Protein AF-A0A2K6U7A2-F1 (afdb_monomer_lite)

Structure (mmCIF, N/CA/C/O backbone):
data_AF-A0A2K6U7A2-F1
#
_entry.id   AF-A0A2K6U7A2-F1
#
loop_
_atom_site.group_PDB
_atom_site.id
_atom_site.type_symbol
_atom_site.label_atom_id
_atom_site.label_alt_id
_atom_site.label_comp_id
_atom_site.label_asym_id
_atom_site.label_entity_id
_atom_site.label_seq_id
_atom_site.pdbx_PDB_ins_code
_atom_site.Cartn_x
_atom_site.Cartn_y
_atom_site.Cartn_z
_atom_site.occupancy
_atom_site.B_iso_or_equiv
_atom_site.auth_seq_id
_atom_site.auth_comp_id
_atom_site.auth_asym_id
_atom_site.auth_atom_id
_atom_site.pdbx_PDB_model_num
ATOM 1 N N . VAL A 1 1 ? -4.857 -9.963 16.431 1.00 63.69 1 VAL A N 1
ATOM 2 C CA . VAL A 1 1 ? -5.021 -10.660 15.135 1.00 63.69 1 VAL A CA 1
ATOM 3 C C . VAL A 1 1 ? -3.836 -10.303 1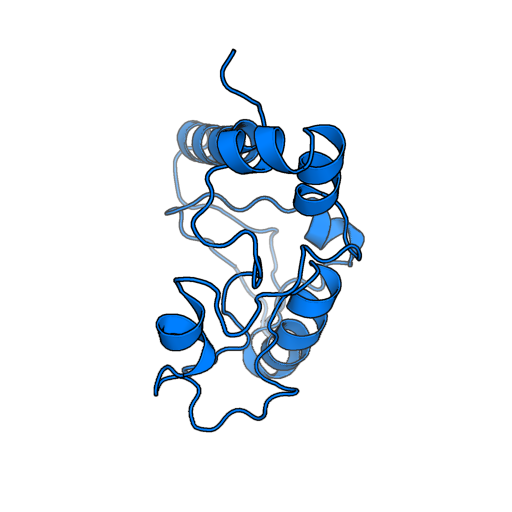4.245 1.00 63.69 1 VAL A C 1
ATOM 5 O O . VAL A 1 1 ? -3.490 -9.130 14.196 1.00 63.69 1 VAL A O 1
ATOM 8 N N . ARG A 1 2 ? -3.155 -11.277 13.629 1.00 74.44 2 ARG A N 1
ATOM 9 C CA . ARG A 1 2 ? -2.134 -11.018 12.594 1.00 74.44 2 ARG A CA 1
ATOM 10 C C . ARG A 1 2 ? -2.803 -11.225 11.240 1.00 74.44 2 ARG A C 1
ATOM 12 O O . ARG A 1 2 ? -3.417 -12.266 11.050 1.00 74.44 2 ARG A O 1
ATOM 19 N N . THR A 1 3 ? -2.719 -10.251 10.340 1.00 85.31 3 THR A N 1
ATOM 20 C CA . THR A 1 3 ? -3.348 -10.338 9.017 1.00 85.31 3 THR A CA 1
ATOM 21 C C . THR A 1 3 ? -2.488 -9.642 7.971 1.00 85.31 3 THR A C 1
ATOM 23 O O . THR A 1 3 ? -1.934 -8.578 8.235 1.00 85.31 3 THR A O 1
ATOM 26 N N . TRP A 1 4 ? -2.389 -10.237 6.784 1.00 90.94 4 TRP A N 1
ATOM 27 C CA . TRP A 1 4 ? -1.745 -9.623 5.620 1.00 90.94 4 TRP A CA 1
ATOM 28 C C . TRP A 1 4 ? -2.631 -8.541 4.987 1.00 90.94 4 TRP A C 1
ATOM 30 O O . TRP A 1 4 ? -2.134 -7.654 4.305 1.00 90.94 4 TRP A O 1
ATOM 40 N N . ARG A 1 5 ? -3.946 -8.569 5.259 1.00 90.19 5 ARG A N 1
ATOM 41 C CA . ARG A 1 5 ? -4.934 -7.633 4.698 1.00 90.19 5 ARG A CA 1
ATOM 42 C C . ARG A 1 5 ? -4.710 -6.184 5.128 1.00 90.19 5 ARG A C 1
ATOM 44 O O . ARG A 1 5 ? -5.266 -5.295 4.496 1.00 90.19 5 ARG A O 1
ATOM 51 N N . LEU A 1 6 ? -3.893 -5.953 6.159 1.00 89.75 6 LEU A N 1
ATOM 52 C CA . LEU A 1 6 ? -3.457 -4.630 6.620 1.00 89.75 6 LEU A CA 1
ATOM 53 C C . LEU A 1 6 ? -2.026 -4.270 6.189 1.00 89.75 6 LEU A C 1
ATOM 55 O O . LEU A 1 6 ? -1.491 -3.261 6.642 1.00 89.75 6 LEU A O 1
ATOM 59 N N . ASN A 1 7 ? -1.385 -5.076 5.340 1.00 93.12 7 ASN A N 1
ATOM 60 C CA . ASN A 1 7 ? -0.122 -4.684 4.728 1.00 93.12 7 ASN A CA 1
ATOM 61 C C . ASN A 1 7 ? -0.314 -3.419 3.888 1.00 93.12 7 ASN A C 1
ATOM 63 O O . ASN A 1 7 ? -1.382 -3.218 3.302 1.00 93.12 7 ASN A O 1
ATOM 67 N N . GLU A 1 8 ? 0.757 -2.636 3.768 1.00 91.38 8 GLU A N 1
ATOM 68 C CA . GLU A 1 8 ? 0.860 -1.551 2.791 1.00 91.38 8 GLU A CA 1
ATOM 69 C C . GLU A 1 8 ? 0.572 -2.059 1.367 1.00 91.38 8 GLU A C 1
ATOM 71 O O . GLU A 1 8 ? 0.700 -3.255 1.085 1.00 91.38 8 GLU A O 1
ATOM 76 N N . ARG A 1 9 ? 0.186 -1.149 0.472 1.00 92.69 9 ARG A N 1
ATOM 77 C CA . ARG A 1 9 ? -0.004 -1.414 -0.957 1.00 92.69 9 ARG A CA 1
ATOM 78 C C . ARG A 1 9 ? 1.214 -2.118 -1.565 1.00 92.69 9 ARG A C 1
ATOM 80 O O . ARG A 1 9 ? 2.348 -1.648 -1.428 1.00 92.69 9 ARG A O 1
ATOM 87 N N . HIS A 1 10 ? 0.993 -3.203 -2.308 1.00 94.75 10 HIS A N 1
ATOM 88 C CA . HIS A 1 10 ? 2.075 -3.869 -3.031 1.00 94.75 10 HIS A CA 1
ATOM 89 C C . HIS A 1 10 ? 2.507 -3.055 -4.264 1.00 94.75 10 HIS A C 1
ATOM 91 O O . HIS A 1 10 ? 1.838 -3.048 -5.298 1.00 94.75 10 HIS A O 1
ATOM 97 N N . TYR A 1 11 ? 3.663 -2.390 -4.184 1.00 94.31 11 TYR A N 1
ATOM 98 C CA . TYR A 1 11 ? 4.188 -1.545 -5.270 1.00 94.31 11 TYR A CA 1
ATOM 99 C C . TYR A 1 11 ? 4.756 -2.314 -6.477 1.00 94.31 11 TYR A C 1
ATOM 101 O O . TYR A 1 11 ? 5.221 -1.701 -7.437 1.00 94.31 11 TYR A O 1
ATOM 109 N N . GLY A 1 12 ? 4.706 -3.645 -6.440 1.00 94.88 12 GLY A N 1
ATOM 110 C CA . GLY A 1 12 ? 5.095 -4.512 -7.548 1.00 94.88 12 GLY A CA 1
ATOM 111 C C . GLY A 1 12 ? 6.531 -4.293 -8.003 1.00 94.88 12 GLY A C 1
ATOM 112 O O . GLY A 1 12 ? 7.435 -4.210 -7.171 1.00 94.88 12 GLY A O 1
ATOM 113 N N . GLY A 1 13 ? 6.743 -4.177 -9.312 1.00 95.06 13 GLY A N 1
ATOM 114 C CA . GLY A 1 13 ? 8.065 -3.971 -9.908 1.00 95.06 13 GLY A CA 1
ATOM 115 C C . GLY A 1 13 ? 8.745 -2.650 -9.524 1.00 95.06 13 GLY A C 1
ATOM 116 O O . GLY A 1 13 ? 9.902 -2.443 -9.866 1.00 95.06 13 GLY A O 1
ATOM 117 N N . LEU A 1 14 ? 8.058 -1.751 -8.808 1.00 94.00 14 LEU A N 1
ATOM 118 C CA . LEU A 1 14 ? 8.659 -0.513 -8.298 1.00 94.00 14 LEU A CA 1
ATOM 119 C C . LEU A 1 14 ? 9.366 -0.708 -6.948 1.00 94.00 14 LEU A C 1
ATOM 121 O O . LEU A 1 14 ? 10.034 0.208 -6.465 1.00 94.00 14 LEU A O 1
ATOM 125 N N . ILE A 1 15 ? 9.199 -1.866 -6.301 1.00 94.25 15 ILE A N 1
ATOM 126 C CA . ILE A 1 15 ? 9.795 -2.139 -4.991 1.00 94.25 15 ILE A CA 1
ATOM 127 C C . ILE A 1 15 ? 11.323 -2.083 -5.085 1.00 94.25 15 ILE A C 1
ATOM 129 O O . ILE A 1 15 ? 11.947 -2.796 -5.860 1.00 94.25 15 ILE A O 1
ATOM 133 N N . GLY A 1 16 ? 11.934 -1.259 -4.234 1.00 92.56 16 GLY A N 1
ATOM 134 C CA . GLY A 1 16 ? 13.383 -1.053 -4.203 1.00 92.56 16 GLY A CA 1
ATOM 135 C C . GLY A 1 16 ? 13.858 0.164 -4.997 1.00 92.56 16 GLY A C 1
ATOM 136 O O . GLY A 1 16 ? 15.003 0.566 -4.816 1.00 92.56 16 GLY A O 1
ATOM 137 N N . LEU A 1 17 ? 12.988 0.791 -5.795 1.00 91.62 17 LEU A N 1
ATOM 138 C CA . LEU A 1 17 ? 13.276 2.065 -6.448 1.00 91.62 17 LEU A CA 1
ATOM 139 C C . LEU A 1 17 ? 12.861 3.236 -5.556 1.00 91.62 17 LEU A C 1
ATOM 141 O O . LEU A 1 17 ? 11.790 3.241 -4.945 1.00 91.62 17 LEU A O 1
ATOM 145 N N . ASN A 1 18 ? 13.691 4.273 -5.517 1.00 89.56 18 ASN A N 1
ATOM 146 C CA . ASN A 1 18 ? 13.276 5.565 -4.990 1.00 89.56 18 ASN A CA 1
ATOM 147 C C . ASN A 1 18 ? 12.494 6.358 -6.054 1.00 89.56 18 ASN A C 1
ATOM 149 O O . ASN A 1 18 ? 12.581 6.092 -7.249 1.00 89.56 18 ASN A O 1
ATOM 153 N N . LYS A 1 19 ? 11.756 7.393 -5.637 1.00 83.94 19 LYS A N 1
ATOM 154 C CA . LYS A 1 19 ? 10.894 8.169 -6.549 1.00 83.94 19 LYS A CA 1
ATOM 155 C C . LYS A 1 19 ? 11.640 8.818 -7.718 1.00 83.94 19 LYS A C 1
ATOM 157 O O . LYS A 1 19 ? 11.056 8.939 -8.791 1.00 83.94 19 LYS A O 1
ATOM 162 N N . ALA A 1 20 ? 12.889 9.244 -7.524 1.00 87.56 20 ALA A N 1
ATOM 163 C CA . ALA A 1 20 ? 13.685 9.843 -8.593 1.00 87.56 20 ALA A CA 1
ATOM 164 C C . ALA A 1 20 ? 14.109 8.784 -9.622 1.00 87.56 20 ALA A C 1
ATOM 166 O O . ALA A 1 20 ? 14.006 9.028 -10.819 1.00 87.56 20 ALA A O 1
ATOM 167 N N . GLU A 1 21 ? 14.500 7.591 -9.168 1.00 91.81 21 GLU A N 1
ATOM 168 C CA . GLU A 1 21 ? 14.790 6.444 -10.037 1.00 91.81 21 GLU A CA 1
ATOM 169 C C . GLU A 1 21 ? 13.540 6.002 -10.797 1.00 91.81 21 GLU A C 1
ATOM 171 O O . GLU A 1 21 ? 13.588 5.833 -12.013 1.00 91.81 21 GLU A O 1
ATOM 176 N N . THR A 1 22 ? 12.396 5.894 -10.114 1.00 91.88 22 THR A N 1
ATOM 177 C CA . THR A 1 22 ? 11.121 5.551 -10.754 1.00 91.88 22 THR A CA 1
ATOM 178 C C . THR A 1 22 ? 10.728 6.589 -11.804 1.00 91.88 22 THR A C 1
ATOM 180 O O . THR A 1 22 ? 10.297 6.226 -12.896 1.00 91.88 22 THR A O 1
ATOM 183 N N . ALA A 1 23 ? 10.898 7.882 -11.511 1.00 91.06 23 ALA A N 1
ATOM 184 C CA . ALA A 1 23 ? 10.605 8.954 -12.458 1.00 91.06 23 ALA A CA 1
ATOM 185 C C . ALA A 1 23 ? 11.570 8.953 -13.651 1.00 91.06 23 ALA A C 1
ATOM 187 O O . ALA A 1 23 ? 11.137 9.201 -14.772 1.00 91.06 23 ALA A O 1
ATOM 188 N N . ALA A 1 24 ? 12.848 8.631 -13.436 1.00 91.19 24 ALA A N 1
ATOM 189 C CA . ALA A 1 24 ? 13.822 8.489 -14.513 1.00 91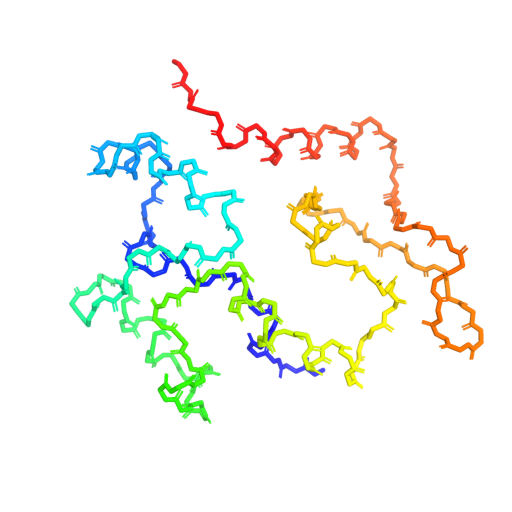.19 24 ALA A CA 1
ATOM 190 C C . ALA A 1 24 ? 13.503 7.298 -15.435 1.00 91.19 24 ALA A C 1
ATOM 192 O O . ALA A 1 24 ? 13.699 7.398 -16.643 1.00 91.19 24 ALA A O 1
ATOM 193 N N . GLN A 1 25 ? 12.992 6.193 -14.882 1.00 91.88 25 GLN A N 1
ATOM 194 C CA . GLN A 1 25 ? 12.672 4.979 -15.642 1.00 91.88 25 GLN A CA 1
ATOM 195 C C . GLN A 1 25 ? 11.310 5.039 -16.346 1.00 91.88 25 GLN A C 1
ATOM 197 O O . GLN A 1 25 ? 11.176 4.555 -17.467 1.00 91.88 25 GLN A O 1
ATOM 202 N N . HIS A 1 26 ? 10.298 5.627 -15.705 1.00 91.19 26 HIS A N 1
ATOM 203 C CA . HIS A 1 26 ? 8.904 5.558 -16.165 1.00 91.19 26 HIS A CA 1
ATOM 204 C C . HIS A 1 26 ? 8.273 6.924 -16.474 1.00 91.19 26 HIS A C 1
ATOM 206 O O . HIS A 1 26 ? 7.162 6.986 -16.995 1.00 91.19 26 HIS A O 1
ATOM 212 N N . GLY A 1 27 ? 8.970 8.021 -16.178 1.00 91.38 27 GLY A N 1
ATOM 213 C CA . GLY A 1 27 ? 8.488 9.388 -16.362 1.00 91.38 27 GLY A CA 1
ATOM 214 C C . GLY A 1 27 ? 7.692 9.924 -15.167 1.00 91.38 27 GLY A C 1
ATOM 215 O O . GLY A 1 27 ? 6.889 9.228 -14.543 1.00 91.38 27 GLY A O 1
ATOM 216 N N . GLU A 1 28 ? 7.867 11.214 -14.865 1.00 89.06 28 GLU A N 1
ATOM 217 C CA . GLU A 1 28 ? 7.207 11.883 -13.730 1.00 89.06 28 GLU A CA 1
ATOM 218 C C . GLU A 1 28 ? 5.675 11.836 -13.800 1.00 89.06 28 GLU A C 1
ATOM 220 O O . GLU A 1 28 ? 5.007 11.664 -12.779 1.00 89.06 28 GLU A O 1
ATOM 225 N N . ALA A 1 29 ? 5.107 11.973 -15.003 1.00 89.19 29 ALA A N 1
ATOM 226 C CA . ALA A 1 29 ? 3.662 11.913 -15.203 1.00 89.19 29 ALA A CA 1
ATOM 227 C C . ALA A 1 29 ? 3.096 10.551 -14.774 1.00 89.19 29 ALA A C 1
ATOM 229 O O . ALA A 1 29 ? 2.077 10.502 -14.086 1.00 89.19 29 ALA A O 1
ATOM 230 N N . GLN A 1 30 ? 3.798 9.462 -15.102 1.00 89.31 30 GLN A N 1
ATOM 231 C CA . GLN A 1 30 ? 3.391 8.109 -14.740 1.00 89.31 30 GLN A CA 1
ATOM 232 C C . GLN A 1 30 ? 3.537 7.855 -13.237 1.00 89.31 30 GLN A C 1
ATOM 234 O O . GLN A 1 30 ? 2.621 7.329 -12.609 1.00 89.31 30 GLN A O 1
ATOM 239 N N . VAL A 1 31 ? 4.639 8.304 -12.627 1.00 86.56 31 VAL A N 1
ATOM 240 C CA . VAL A 1 31 ? 4.836 8.214 -11.168 1.00 86.56 31 VAL A CA 1
ATOM 241 C C . VAL A 1 31 ? 3.738 8.958 -10.414 1.00 86.56 31 VAL A C 1
ATOM 243 O O . VAL A 1 31 ? 3.233 8.475 -9.400 1.00 86.56 31 VAL A O 1
ATOM 246 N N . LYS A 1 32 ? 3.319 10.118 -10.927 1.00 83.50 32 LYS A N 1
ATOM 247 C CA . LYS A 1 32 ? 2.211 10.883 -10.356 1.00 83.50 32 LYS A CA 1
ATOM 248 C C . LYS A 1 32 ? 0.877 10.150 -10.483 1.00 83.50 32 LYS A C 1
ATOM 250 O O . LYS A 1 32 ? 0.083 10.235 -9.551 1.00 83.50 32 LYS A O 1
ATOM 255 N N . ILE A 1 33 ? 0.637 9.439 -11.589 1.00 87.94 33 ILE A N 1
ATOM 256 C CA . ILE A 1 33 ? -0.541 8.575 -11.744 1.00 87.94 33 ILE A CA 1
ATOM 257 C C . ILE A 1 33 ? -0.489 7.457 -10.706 1.00 87.94 33 ILE A C 1
ATOM 259 O O . ILE A 1 33 ? -1.411 7.356 -9.911 1.00 87.94 33 ILE A O 1
ATOM 263 N N . TRP A 1 34 ? 0.592 6.681 -10.612 1.00 86.44 34 TRP A N 1
ATOM 264 C CA . TRP A 1 34 ? 0.670 5.594 -9.627 1.00 86.44 34 TRP A CA 1
ATOM 265 C C . TRP A 1 34 ? 0.551 6.071 -8.178 1.00 86.44 34 TRP A C 1
ATOM 267 O O . TRP A 1 34 ? -0.026 5.369 -7.352 1.00 86.44 34 TRP A O 1
ATOM 277 N N . GLY A 1 35 ? 1.049 7.270 -7.866 1.00 80.06 35 GLY A N 1
ATOM 278 C CA . GLY A 1 35 ? 0.951 7.856 -6.530 1.00 80.06 35 GLY A CA 1
ATOM 279 C C . GLY A 1 35 ? -0.394 8.505 -6.189 1.00 80.06 35 GLY A C 1
ATOM 280 O O . GLY A 1 35 ? -0.556 8.925 -5.048 1.00 80.06 35 GLY A O 1
ATOM 281 N N . ARG A 1 36 ? -1.324 8.656 -7.144 1.00 78.31 36 ARG A N 1
ATOM 282 C CA . ARG A 1 36 ? -2.599 9.379 -6.931 1.00 78.31 36 ARG A CA 1
ATOM 283 C C . ARG A 1 36 ? -3.837 8.699 -7.498 1.00 78.31 36 ARG A C 1
ATOM 285 O O . ARG A 1 36 ? -4.942 9.047 -7.108 1.00 78.31 36 ARG A O 1
ATOM 292 N N . SER A 1 37 ? -3.674 7.805 -8.461 1.00 85.38 37 SER A N 1
ATOM 293 C CA . SER A 1 37 ? -4.783 7.091 -9.076 1.00 85.38 37 SER A CA 1
ATOM 294 C C . SER A 1 37 ? -5.306 6.024 -8.126 1.00 85.38 37 SER A C 1
ATOM 296 O O . SER A 1 37 ? -4.543 5.296 -7.486 1.00 85.38 37 SER A O 1
ATOM 298 N N . TYR A 1 38 ? -6.631 5.937 -8.088 1.00 84.44 38 TYR A N 1
ATOM 299 C CA . TYR A 1 38 ? -7.367 4.918 -7.366 1.00 84.44 38 TYR A CA 1
ATOM 300 C C . TYR A 1 38 ? -7.132 3.517 -7.933 1.00 84.44 38 TYR A C 1
ATOM 302 O O . TYR A 1 38 ? -6.887 2.565 -7.199 1.00 84.44 38 TYR A O 1
ATOM 310 N N . ASP A 1 39 ? -7.210 3.397 -9.253 1.00 90.94 39 ASP A N 1
ATOM 311 C CA . ASP A 1 39 ? -7.472 2.156 -9.976 1.00 90.94 39 ASP A CA 1
ATOM 312 C C . ASP A 1 39 ? -6.335 1.741 -10.912 1.00 90.94 39 ASP A C 1
ATOM 314 O O . ASP A 1 39 ? -6.380 0.648 -11.468 1.00 90.94 39 ASP A O 1
ATOM 318 N N . VAL A 1 40 ? -5.298 2.568 -11.067 1.00 91.44 40 VAL A N 1
ATOM 319 C CA . VAL A 1 40 ? -4.130 2.234 -11.886 1.00 91.44 40 VAL A CA 1
ATOM 320 C C . VAL A 1 40 ? -3.070 1.540 -11.021 1.00 91.44 40 VAL A C 1
ATOM 322 O O . VAL A 1 40 ? -2.421 2.195 -10.187 1.00 91.44 40 VAL A O 1
ATOM 325 N N . PRO A 1 41 ? -2.847 0.222 -11.200 1.00 93.25 41 PRO A N 1
ATOM 326 C CA . PRO A 1 41 ? -1.783 -0.484 -10.505 1.00 93.25 41 PRO A CA 1
ATOM 327 C C . PRO A 1 41 ? -0.399 -0.102 -11.069 1.00 93.25 41 PRO A C 1
ATOM 329 O O . PRO A 1 41 ? -0.281 0.334 -12.222 1.00 93.25 41 PRO A O 1
ATOM 332 N N . PRO A 1 42 ? 0.669 -0.246 -10.265 1.00 94.00 42 PRO A N 1
ATOM 333 C CA . PRO A 1 42 ? 2.038 -0.200 -10.759 1.00 94.00 42 PRO A CA 1
ATOM 334 C C . PRO A 1 42 ? 2.351 -1.456 -11.597 1.00 94.00 42 PRO A C 1
ATOM 336 O O . PRO A 1 42 ? 1.533 -2.375 -11.653 1.00 94.00 42 PRO A O 1
ATOM 339 N N . PRO A 1 43 ? 3.526 -1.527 -12.248 1.00 94.88 43 PRO A N 1
ATOM 340 C CA . PRO A 1 43 ? 3.953 -2.730 -12.953 1.00 94.88 43 PRO A CA 1
ATOM 341 C C . PRO A 1 43 ? 3.988 -3.955 -12.029 1.00 94.88 43 PRO A C 1
ATOM 343 O O . PRO A 1 43 ? 4.319 -3.841 -10.844 1.00 94.88 43 PRO A O 1
ATOM 346 N N . LEU A 1 44 ? 3.681 -5.128 -12.585 1.00 94.62 44 LEU A N 1
ATOM 347 C CA . LEU A 1 44 ? 3.770 -6.409 -11.884 1.00 94.62 44 LEU A CA 1
ATOM 348 C C . LEU A 1 44 ? 5.203 -6.669 -11.399 1.00 94.62 44 LEU A C 1
ATOM 350 O O . LEU A 1 44 ? 6.174 -6.265 -12.040 1.00 94.62 44 LEU A O 1
ATOM 354 N N . MET A 1 45 ? 5.337 -7.328 -10.246 1.00 95.25 45 MET A N 1
ATOM 355 C CA . MET A 1 45 ? 6.626 -7.869 -9.823 1.00 95.25 45 MET A CA 1
ATOM 356 C C . MET A 1 45 ? 6.868 -9.215 -10.504 1.00 95.25 45 MET A C 1
ATOM 358 O O . MET A 1 45 ? 6.213 -10.200 -10.174 1.00 95.25 45 MET A O 1
ATOM 362 N N . GLU A 1 46 ? 7.838 -9.258 -11.410 1.00 94.12 46 GLU A N 1
ATOM 363 C CA . GLU A 1 46 ? 8.234 -10.487 -12.097 1.00 94.12 46 GLU A CA 1
ATOM 364 C C . GLU A 1 46 ? 9.060 -11.428 -11.189 1.00 94.12 46 GLU A C 1
ATOM 366 O O . GLU A 1 46 ? 9.724 -10.961 -10.254 1.00 94.12 46 GLU A O 1
ATOM 371 N N . PRO A 1 47 ? 9.074 -12.754 -11.446 1.00 94.12 47 PRO A N 1
ATOM 372 C CA . PRO A 1 47 ? 9.814 -13.729 -10.635 1.00 94.12 47 PRO A CA 1
ATOM 373 C C . PRO A 1 47 ? 11.335 -13.526 -10.556 1.00 94.12 47 PRO A C 1
ATOM 375 O O . PRO A 1 47 ? 11.977 -14.049 -9.641 1.00 94.12 47 PRO A O 1
ATOM 378 N N . ASP A 1 48 ? 11.918 -12.805 -11.513 1.00 95.19 48 ASP A N 1
ATOM 379 C CA . ASP A 1 48 ? 13.341 -12.457 -11.567 1.00 95.19 48 ASP A CA 1
ATOM 380 C C . ASP A 1 48 ? 13.678 -11.162 -10.806 1.00 95.19 48 ASP A C 1
ATOM 382 O O . ASP A 1 48 ? 14.855 -10.824 -10.646 1.00 95.19 48 ASP A O 1
ATOM 386 N N . HIS A 1 49 ? 12.669 -10.456 -10.284 1.00 95.81 49 HIS A N 1
ATOM 387 C CA . HIS A 1 49 ? 12.863 -9.225 -9.535 1.00 95.81 49 HIS A CA 1
ATOM 388 C C . HIS A 1 49 ? 13.722 -9.471 -8.275 1.00 95.81 49 HIS A C 1
ATOM 390 O O . HIS A 1 49 ? 13.467 -10.434 -7.539 1.00 95.81 49 HIS A O 1
ATOM 396 N N . PRO A 1 50 ? 14.687 -8.586 -7.934 1.00 95.50 50 PRO A N 1
ATOM 397 C CA . PRO A 1 50 ? 15.642 -8.816 -6.839 1.00 95.50 50 PRO A CA 1
ATOM 398 C C . PRO A 1 50 ? 15.005 -9.120 -5.476 1.00 95.50 50 PRO A C 1
ATOM 400 O O . PRO A 1 50 ? 15.599 -9.800 -4.641 1.00 95.50 50 PRO A O 1
ATOM 403 N N . PHE A 1 51 ? 13.787 -8.622 -5.250 1.00 94.81 51 PHE A N 1
ATOM 404 C CA . PHE A 1 51 ? 13.043 -8.805 -4.004 1.00 94.81 51 PHE A CA 1
ATOM 405 C C . PHE A 1 51 ? 11.948 -9.882 -4.071 1.00 94.81 51 PHE A C 1
ATOM 407 O O . PHE A 1 51 ? 11.356 -10.172 -3.033 1.00 94.81 51 PHE A O 1
ATOM 414 N N . TYR A 1 52 ? 11.697 -10.509 -5.230 1.00 93.62 52 TYR A N 1
ATOM 415 C CA . TYR A 1 52 ? 10.585 -11.455 -5.415 1.00 93.62 52 TYR A CA 1
ATOM 416 C C . TYR A 1 52 ? 10.622 -12.594 -4.395 1.00 93.62 52 TYR A C 1
ATOM 418 O O . TYR A 1 52 ? 9.668 -12.822 -3.657 1.00 93.62 52 TYR A O 1
ATOM 426 N N . SER A 1 53 ? 11.764 -13.276 -4.277 1.00 92.56 53 SER A N 1
ATOM 427 C CA . SER A 1 53 ? 11.896 -14.408 -3.349 1.00 92.56 53 SER A CA 1
ATOM 428 C C . SER A 1 53 ? 11.777 -13.994 -1.877 1.00 92.56 53 SER A C 1
ATOM 430 O O . SER A 1 53 ? 11.323 -14.786 -1.059 1.00 92.56 53 SER A O 1
ATOM 432 N N . ASN A 1 54 ? 12.130 -12.754 -1.531 1.00 92.44 54 ASN A N 1
ATOM 433 C CA . ASN A 1 54 ? 12.067 -12.265 -0.150 1.00 92.44 54 ASN A CA 1
ATOM 434 C C . ASN A 1 54 ? 10.652 -11.837 0.262 1.00 92.44 54 ASN A C 1
ATOM 436 O O . ASN A 1 54 ? 10.383 -11.692 1.453 1.00 92.44 54 ASN A O 1
ATOM 440 N N . ILE A 1 55 ? 9.770 -11.590 -0.709 1.00 91.31 55 ILE A N 1
ATOM 441 C CA . ILE A 1 55 ? 8.401 -11.131 -0.476 1.00 91.31 55 ILE A CA 1
ATOM 442 C C . ILE A 1 55 ? 7.434 -12.272 -0.775 1.00 91.31 55 ILE A C 1
ATOM 444 O O . ILE A 1 55 ? 6.822 -12.801 0.149 1.00 91.31 55 ILE A O 1
ATOM 448 N N . SER A 1 56 ? 7.361 -12.703 -2.034 1.00 88.88 56 SER A N 1
ATOM 449 C CA . SER A 1 56 ? 6.375 -13.669 -2.527 1.00 88.88 56 SER A CA 1
ATOM 450 C C . SER A 1 56 ? 6.600 -15.094 -2.014 1.00 88.88 56 SER A C 1
ATOM 452 O O . SER A 1 56 ? 5.679 -15.899 -2.033 1.00 88.88 56 SER A O 1
ATOM 454 N N . LYS A 1 57 ? 7.812 -15.427 -1.540 1.00 89.50 57 LYS A N 1
ATOM 455 C CA . LYS A 1 57 ? 8.139 -16.748 -0.961 1.00 89.50 57 LYS A CA 1
ATOM 456 C C . LYS A 1 57 ? 8.408 -16.707 0.545 1.00 89.50 57 LYS A C 1
ATOM 458 O O . LYS A 1 57 ? 8.940 -17.667 1.103 1.00 89.50 57 LYS A O 1
ATOM 463 N N . ASP A 1 58 ? 8.082 -15.604 1.219 1.00 92.88 58 ASP A N 1
ATOM 464 C CA . ASP A 1 58 ? 8.277 -15.512 2.665 1.00 92.88 58 ASP A CA 1
ATOM 465 C C . ASP A 1 58 ? 7.273 -16.410 3.408 1.00 92.88 58 ASP A C 1
ATOM 467 O O . ASP A 1 58 ? 6.071 -16.385 3.142 1.00 92.88 58 ASP A O 1
ATOM 471 N N . ARG A 1 59 ? 7.750 -17.147 4.419 1.00 93.44 59 ARG A N 1
ATOM 472 C CA . ARG A 1 59 ? 6.935 -18.014 5.285 1.00 93.44 59 ARG A CA 1
ATOM 473 C C . ARG A 1 59 ? 5.730 -17.306 5.914 1.00 93.44 59 ARG A C 1
ATOM 475 O O . ARG A 1 59 ? 4.777 -17.975 6.290 1.00 93.44 59 ARG A O 1
ATOM 482 N N . LYS A 1 60 ? 5.774 -15.971 6.061 1.00 89.94 60 LYS A N 1
ATOM 483 C CA . LYS A 1 60 ? 4.653 -15.150 6.574 1.00 89.94 60 LYS A CA 1
ATOM 484 C C . LYS A 1 60 ? 3.375 -15.336 5.756 1.00 89.94 60 LYS A C 1
ATOM 486 O O . LYS A 1 60 ? 2.290 -15.120 6.285 1.00 89.94 60 LYS A O 1
ATOM 491 N N . TYR A 1 61 ? 3.537 -15.669 4.479 1.00 91.56 61 TYR A N 1
ATOM 492 C CA . TYR A 1 61 ? 2.479 -15.763 3.485 1.00 91.56 61 TYR A CA 1
ATOM 493 C C . TYR A 1 61 ? 2.293 -17.197 2.974 1.00 91.56 61 TYR A C 1
ATOM 495 O O . TYR A 1 61 ? 1.604 -17.394 1.985 1.00 91.56 61 TYR A O 1
ATOM 503 N N . ALA A 1 62 ? 2.891 -18.196 3.637 1.00 89.75 62 ALA A N 1
ATOM 504 C CA . ALA A 1 62 ? 2.874 -19.588 3.178 1.00 89.75 62 ALA A CA 1
ATOM 505 C C . ALA A 1 62 ? 1.464 -20.196 3.073 1.00 89.75 62 ALA A C 1
ATOM 507 O O . ALA A 1 62 ? 1.268 -21.128 2.300 1.00 89.75 62 ALA A O 1
ATOM 508 N N . ASP A 1 63 ? 0.506 -19.663 3.835 1.00 90.88 63 ASP A N 1
ATOM 509 C CA . ASP A 1 63 ? -0.887 -20.119 3.841 1.00 90.88 63 ASP A CA 1
ATOM 510 C C . ASP A 1 63 ? -1.779 -19.344 2.850 1.00 90.88 63 ASP A C 1
ATOM 512 O O . ASP A 1 63 ? -2.978 -19.607 2.783 1.00 90.88 63 ASP A O 1
ATOM 516 N N . LEU A 1 64 ? -1.226 -18.369 2.116 1.00 88.75 64 LEU A N 1
ATOM 517 C CA . LEU A 1 64 ? -1.963 -17.588 1.122 1.00 88.75 64 LEU A CA 1
ATOM 518 C C . LEU A 1 64 ? -1.846 -18.224 -0.259 1.00 88.75 64 LEU A C 1
ATOM 520 O O . LEU A 1 64 ? -0.787 -18.712 -0.654 1.00 88.75 64 LEU A O 1
ATOM 524 N N . THR A 1 65 ? -2.940 -18.179 -1.008 1.00 87.62 65 THR A N 1
ATOM 525 C CA . THR A 1 65 ? -2.946 -18.549 -2.428 1.00 87.62 65 THR A CA 1
ATOM 526 C C . THR A 1 65 ? -2.291 -17.466 -3.295 1.00 87.62 65 THR A C 1
ATOM 528 O O . THR A 1 65 ? -2.141 -16.321 -2.866 1.00 87.62 65 THR A O 1
ATOM 531 N N . GLU A 1 66 ? -1.918 -17.802 -4.536 1.00 73.44 66 GLU A N 1
ATOM 532 C CA . GLU A 1 66 ? -1.387 -16.816 -5.499 1.00 73.44 66 GLU A CA 1
ATOM 533 C C . GLU A 1 66 ? -2.386 -15.680 -5.779 1.00 73.44 66 GLU A C 1
ATOM 535 O O . GLU A 1 66 ? -1.976 -14.534 -5.944 1.00 73.44 66 GLU A O 1
ATOM 540 N N . ASP A 1 67 ? -3.690 -15.972 -5.740 1.00 79.19 67 ASP A N 1
ATOM 541 C CA . ASP A 1 67 ? -4.751 -14.969 -5.897 1.00 79.19 67 ASP A CA 1
ATOM 542 C C . ASP A 1 67 ? -4.898 -14.061 -4.661 1.00 79.19 67 ASP A C 1
ATOM 544 O O . ASP A 1 67 ? -5.396 -12.938 -4.757 1.00 79.19 67 ASP A O 1
ATOM 548 N N . GLU A 1 68 ? -4.474 -14.531 -3.485 1.00 87.38 68 GLU A N 1
ATOM 549 C CA . GLU A 1 68 ? -4.497 -13.758 -2.242 1.00 87.38 68 GLU A CA 1
ATOM 550 C C . GLU A 1 68 ? -3.214 -12.964 -2.011 1.00 87.38 68 GLU A C 1
ATOM 552 O O . GLU A 1 68 ? -3.263 -11.965 -1.306 1.00 87.38 68 GLU A O 1
ATOM 557 N N . LEU A 1 69 ? -2.069 -13.362 -2.567 1.00 90.62 69 LEU A N 1
ATOM 558 C CA . LEU A 1 69 ? -0.824 -12.607 -2.440 1.00 90.62 69 LEU A CA 1
ATOM 559 C C . LEU A 1 69 ? -0.515 -11.858 -3.747 1.00 90.62 69 LEU A C 1
ATOM 561 O O . LEU A 1 69 ? 0.179 -12.389 -4.616 1.00 90.62 69 LEU A O 1
ATOM 565 N N . PRO A 1 70 ? -0.994 -10.610 -3.906 1.00 91.75 70 PRO A N 1
ATOM 566 C CA . PRO A 1 70 ? -0.864 -9.890 -5.164 1.00 91.75 70 PRO A CA 1
ATOM 567 C C . PRO A 1 70 ? 0.590 -9.508 -5.460 1.00 91.75 70 PRO A C 1
ATOM 569 O O . PRO A 1 70 ? 1.328 -9.054 -4.586 1.00 91.75 70 PRO A O 1
ATOM 572 N N . SER A 1 71 ? 0.974 -9.603 -6.736 1.00 92.94 71 SER A N 1
ATOM 573 C CA . SER A 1 71 ? 2.293 -9.166 -7.227 1.00 92.94 71 SER A CA 1
ATOM 574 C C . SER A 1 71 ? 2.350 -7.667 -7.562 1.00 92.94 71 SER A C 1
ATOM 576 O O . SER A 1 71 ? 3.431 -7.116 -7.754 1.00 92.94 71 SER A O 1
ATOM 578 N N . CYS A 1 72 ? 1.209 -6.975 -7.600 1.00 93.50 72 CYS A N 1
ATOM 579 C CA . CYS A 1 72 ? 1.064 -5.516 -7.585 1.00 93.50 72 CYS A CA 1
ATOM 580 C C . CYS A 1 72 ? -0.366 -5.154 -7.168 1.00 93.50 72 CYS A 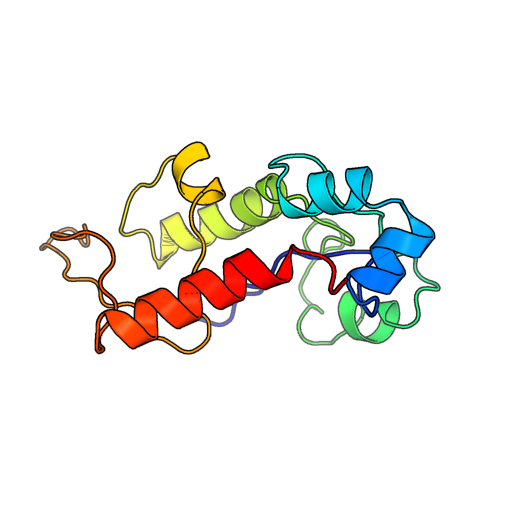C 1
ATOM 582 O O . CYS A 1 72 ? -1.278 -5.947 -7.385 1.00 93.50 72 CYS A O 1
ATOM 584 N N . GLU A 1 73 ? -0.581 -3.953 -6.638 1.00 94.12 73 GLU 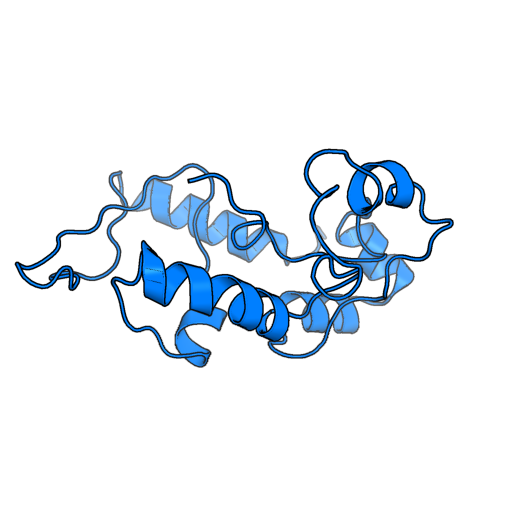A N 1
ATOM 585 C CA . GLU A 1 73 ? -1.918 -3.483 -6.265 1.00 94.12 73 GLU A CA 1
ATOM 586 C C . GLU A 1 73 ? -2.147 -2.036 -6.702 1.00 94.12 73 GLU A C 1
ATOM 588 O O . GLU A 1 73 ? -1.265 -1.179 -6.593 1.00 94.12 73 GLU A O 1
ATOM 593 N N . SER A 1 74 ? -3.360 -1.728 -7.152 1.00 92.88 74 SER A N 1
ATOM 594 C CA . SER A 1 74 ? -3.909 -0.372 -7.111 1.00 92.88 74 SER A CA 1
ATOM 595 C C . SER A 1 74 ? -4.352 -0.007 -5.682 1.00 92.88 74 SER A C 1
ATOM 597 O O . SER A 1 74 ? -4.351 -0.847 -4.773 1.00 92.88 74 SER A O 1
ATOM 599 N N . LEU A 1 75 ? -4.729 1.255 -5.449 1.00 88.56 75 LEU A N 1
ATOM 600 C CA . LEU A 1 75 ? -5.347 1.627 -4.172 1.00 88.56 75 LEU A CA 1
ATOM 601 C C . LEU A 1 75 ? -6.704 0.920 -4.006 1.00 88.56 75 LEU A C 1
ATOM 603 O O . LEU A 1 75 ? -7.020 0.447 -2.916 1.00 88.56 75 LEU A O 1
ATOM 607 N N . LYS A 1 76 ? -7.453 0.764 -5.101 1.00 90.56 76 LYS A N 1
ATOM 608 C CA . LYS A 1 76 ? -8.698 0.000 -5.165 1.00 90.56 76 LYS A CA 1
ATOM 609 C C . LYS A 1 76 ? -8.511 -1.445 -4.707 1.00 90.56 76 LYS A C 1
ATOM 611 O O . LYS A 1 76 ? -9.288 -1.905 -3.878 1.00 90.56 76 LYS A O 1
ATOM 616 N N . ASP A 1 77 ? -7.473 -2.134 -5.180 1.00 92.88 77 ASP A N 1
ATOM 617 C CA . ASP A 1 77 ? -7.203 -3.531 -4.794 1.00 92.88 77 ASP A CA 1
ATOM 618 C C . ASP A 1 77 ? -6.852 -3.634 -3.306 1.00 92.88 77 ASP A C 1
ATOM 620 O O . ASP A 1 77 ? -7.404 -4.464 -2.581 1.00 92.88 77 ASP A O 1
ATOM 624 N N . THR A 1 78 ? -6.015 -2.704 -2.831 1.00 92.19 78 THR A N 1
ATOM 625 C CA . THR A 1 78 ? -5.620 -2.609 -1.418 1.00 92.19 78 THR A CA 1
ATOM 626 C C . THR A 1 78 ? -6.848 -2.427 -0.521 1.00 92.19 78 THR A C 1
ATOM 628 O O . THR A 1 78 ? -7.007 -3.130 0.480 1.00 92.19 78 THR A O 1
ATOM 631 N N . ILE A 1 79 ? -7.761 -1.524 -0.898 1.00 87.50 79 ILE A N 1
ATOM 632 C CA . ILE A 1 79 ? -9.030 -1.318 -0.191 1.00 87.50 79 ILE A CA 1
ATOM 633 C C . ILE A 1 79 ? -9.898 -2.572 -0.294 1.00 87.50 79 ILE A C 1
ATOM 635 O O . ILE A 1 79 ? -10.403 -3.029 0.724 1.00 87.50 79 ILE A O 1
ATOM 639 N N . ALA A 1 80 ? -10.035 -3.183 -1.471 1.00 90.31 80 ALA A N 1
ATOM 640 C CA . ALA A 1 80 ? -10.869 -4.367 -1.668 1.00 90.31 80 ALA A CA 1
ATOM 641 C C . ALA A 1 80 ? -10.444 -5.554 -0.784 1.00 90.31 80 ALA A C 1
ATOM 643 O O . ALA A 1 80 ? -11.307 -6.279 -0.284 1.00 90.31 80 ALA A O 1
ATOM 644 N N . ARG A 1 81 ? -9.141 -5.740 -0.522 1.00 92.00 81 ARG A N 1
ATOM 645 C CA . ARG A 1 81 ? -8.665 -6.783 0.407 1.00 92.00 81 ARG A CA 1
ATOM 646 C C . ARG A 1 81 ? -8.732 -6.389 1.882 1.00 92.00 81 ARG A C 1
ATOM 648 O O . ARG A 1 81 ? -8.950 -7.270 2.724 1.00 92.00 81 ARG A O 1
ATOM 655 N N . ALA A 1 82 ? -8.532 -5.108 2.200 1.00 88.88 82 ALA A N 1
ATOM 656 C CA . ALA A 1 82 ? -8.492 -4.592 3.566 1.00 88.88 82 ALA A CA 1
ATOM 657 C C . ALA A 1 82 ? -9.899 -4.390 4.134 1.00 88.88 82 ALA A C 1
ATOM 659 O O . ALA A 1 82 ? -10.143 -4.694 5.300 1.00 88.88 82 ALA A O 1
ATOM 660 N N . LEU A 1 83 ? -10.836 -3.932 3.302 1.00 83.31 83 LEU A N 1
ATOM 661 C CA . LEU A 1 83 ? -12.186 -3.549 3.692 1.00 83.31 83 LEU A CA 1
ATOM 662 C C . LEU A 1 83 ? -12.999 -4.706 4.295 1.00 83.31 83 LEU A C 1
ATOM 664 O O . LEU A 1 83 ? -13.653 -4.459 5.302 1.00 83.31 83 LEU A O 1
ATOM 668 N N . PRO A 1 84 ? -12.948 -5.962 3.800 1.00 85.31 84 PRO A N 1
ATOM 669 C CA . PRO A 1 84 ? -13.615 -7.083 4.464 1.00 85.31 84 PRO A CA 1
ATOM 670 C C . PRO A 1 84 ? -13.105 -7.310 5.888 1.00 85.31 84 PRO A C 1
ATOM 672 O O . PRO A 1 84 ? -13.906 -7.486 6.800 1.00 85.31 84 PRO A O 1
ATOM 675 N N . PHE A 1 85 ? -11.784 -7.242 6.091 1.00 81.44 85 PHE A N 1
ATOM 676 C CA . PHE A 1 85 ? -11.186 -7.384 7.418 1.00 81.44 85 PHE A CA 1
ATOM 677 C C . PHE A 1 85 ? -11.553 -6.208 8.318 1.00 81.44 85 PHE A C 1
ATOM 679 O O . PHE A 1 85 ? -11.960 -6.399 9.455 1.00 81.44 85 PHE A O 1
ATOM 686 N N . TRP A 1 86 ? -11.469 -4.989 7.791 1.00 75.69 86 TRP A N 1
ATOM 687 C CA . TRP A 1 86 ? -11.883 -3.791 8.501 1.00 75.69 86 TRP A CA 1
ATOM 688 C C . TRP A 1 86 ? -13.364 -3.867 8.890 1.00 75.69 86 TRP A C 1
ATOM 690 O O . TRP A 1 86 ? -13.679 -3.712 10.055 1.00 75.69 86 TRP A O 1
ATOM 700 N N . ASN A 1 87 ? -14.282 -4.202 7.986 1.00 69.44 87 ASN A N 1
ATOM 701 C CA . ASN A 1 87 ? -15.719 -4.291 8.280 1.00 69.44 87 ASN A CA 1
ATOM 702 C C . ASN A 1 87 ? -16.085 -5.395 9.274 1.00 69.44 87 ASN A C 1
ATOM 704 O O . ASN A 1 87 ? -17.050 -5.238 10.016 1.00 69.44 87 ASN A O 1
ATOM 708 N N . GLN A 1 88 ? -15.339 -6.497 9.288 1.00 67.75 88 GLN A N 1
ATOM 709 C CA . GLN A 1 88 ? -15.586 -7.606 10.208 1.00 67.75 88 GLN A CA 1
ATOM 710 C C . GLN A 1 88 ? -14.947 -7.376 11.584 1.00 67.75 88 GLN A C 1
ATOM 712 O O . GLN A 1 88 ? -15.521 -7.785 12.587 1.00 67.75 88 GLN A O 1
ATOM 717 N N . GLU A 1 89 ? -13.798 -6.693 11.640 1.00 66.25 89 GLU A N 1
ATOM 718 C CA . GLU A 1 89 ? -12.947 -6.670 12.837 1.00 66.25 89 GLU A CA 1
ATOM 719 C C . GLU A 1 89 ? -12.653 -5.262 13.396 1.00 66.25 89 GLU A C 1
ATOM 721 O O . GLU A 1 89 ? -12.249 -5.155 14.552 1.00 66.25 89 GLU A O 1
ATOM 726 N N . ILE A 1 90 ? -12.801 -4.180 12.612 1.00 63.72 90 ILE A N 1
ATOM 727 C CA . ILE A 1 90 ? -12.305 -2.830 12.973 1.00 63.72 90 ILE A CA 1
ATOM 728 C C . ILE A 1 90 ? -13.290 -1.662 12.710 1.00 63.72 90 ILE A C 1
ATOM 730 O O . ILE A 1 90 ? -13.185 -0.661 13.397 1.00 63.72 90 ILE A O 1
ATOM 734 N N . HIS A 1 91 ? -14.242 -1.722 11.774 1.00 66.19 91 HIS A N 1
ATOM 735 C CA . HIS A 1 91 ? -14.836 -0.545 11.110 1.00 66.19 91 HIS A CA 1
ATOM 736 C C . HIS A 1 91 ? -15.478 0.517 12.010 1.00 66.19 91 HIS A C 1
ATOM 738 O O . HIS A 1 91 ? -16.564 0.312 12.546 1.00 66.19 91 HIS A O 1
ATOM 744 N N . LEU A 1 92 ? -14.830 1.691 12.072 1.00 64.81 92 LEU A N 1
ATOM 745 C CA . LEU A 1 92 ? -15.275 2.842 12.864 1.00 64.81 92 LEU A CA 1
ATOM 746 C C . LEU A 1 92 ? -15.953 3.925 11.988 1.00 64.81 92 LEU A C 1
ATOM 748 O O . LEU A 1 92 ? -17.134 4.192 12.170 1.00 64.81 92 LEU A O 1
ATOM 752 N N . GLU A 1 93 ? -15.256 4.548 11.024 1.00 64.31 93 GLU A N 1
ATOM 753 C CA . GLU A 1 93 ? -15.666 5.859 10.453 1.00 64.31 93 GLU A CA 1
ATOM 754 C C . GLU A 1 93 ? -16.591 5.876 9.215 1.00 64.31 93 GLU A C 1
ATOM 756 O O . GLU A 1 93 ? -17.129 6.935 8.903 1.00 64.31 93 GLU A O 1
ATOM 761 N N . GLY A 1 94 ? -16.812 4.771 8.493 1.00 68.56 94 GLY A N 1
ATOM 762 C CA . GLY A 1 94 ? -17.723 4.788 7.329 1.00 68.56 94 GLY A CA 1
ATOM 763 C C . GLY A 1 94 ? -17.331 5.735 6.180 1.00 68.56 94 GLY A C 1
ATOM 764 O O . GLY A 1 94 ? -18.217 6.267 5.515 1.00 68.56 94 GLY A O 1
ATOM 765 N N . LEU A 1 95 ? -16.032 5.970 5.957 1.00 69.56 95 LEU A N 1
ATOM 766 C CA . LEU A 1 95 ? -15.519 6.856 4.898 1.00 69.56 95 LEU A CA 1
ATOM 767 C C . LEU A 1 95 ? -15.899 6.370 3.483 1.00 69.56 95 LEU A C 1
ATOM 769 O O . LEU A 1 95 ? -15.918 5.165 3.226 1.00 69.56 95 LEU A O 1
ATOM 773 N N . SER A 1 96 ? -16.162 7.309 2.561 1.00 69.94 96 SER A N 1
ATOM 774 C CA . SER A 1 96 ? -16.375 7.009 1.132 1.00 69.94 96 SER A CA 1
ATOM 775 C C . SER A 1 96 ? -15.056 6.714 0.406 1.00 69.94 96 SER A C 1
ATOM 777 O O . SER A 1 96 ? -13.982 7.056 0.904 1.00 69.94 96 SER A O 1
ATOM 779 N N . GLU A 1 97 ? -15.123 6.116 -0.789 1.00 64.06 97 GLU A N 1
ATOM 780 C CA . GLU A 1 97 ? -13.936 5.845 -1.618 1.00 64.06 97 GLU A CA 1
ATOM 781 C C . GLU A 1 97 ? -13.141 7.129 -1.903 1.00 64.06 97 GLU A C 1
ATOM 783 O O . GLU A 1 97 ? -11.920 7.146 -1.761 1.00 64.06 97 GLU A O 1
ATOM 788 N N . GLU A 1 98 ? -13.830 8.231 -2.209 1.00 70.88 98 GLU A N 1
ATOM 789 C CA . GLU A 1 98 ? -13.218 9.541 -2.449 1.00 70.88 98 GLU A CA 1
ATOM 790 C C . GLU A 1 98 ? -12.526 10.096 -1.205 1.00 70.88 98 GLU A C 1
ATOM 792 O O . GLU 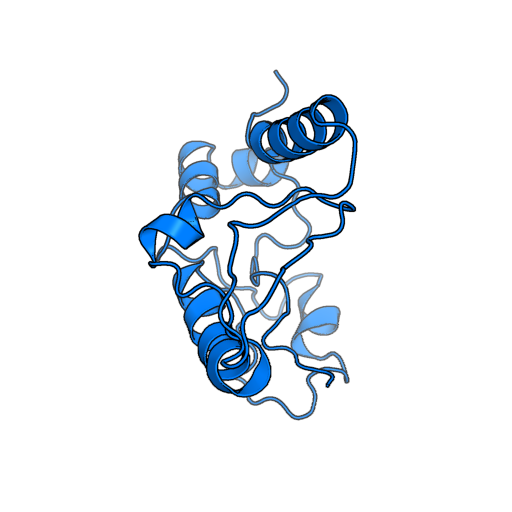A 1 98 ? -11.410 10.607 -1.291 1.00 70.88 98 GLU A O 1
ATOM 797 N N . ALA A 1 99 ? -13.159 9.961 -0.038 1.00 69.88 99 ALA A N 1
ATOM 798 C CA . ALA A 1 99 ? -12.588 10.423 1.221 1.00 69.88 99 ALA A CA 1
ATOM 799 C C . ALA A 1 99 ? -11.329 9.628 1.610 1.00 69.88 99 ALA A C 1
ATOM 801 O O . ALA A 1 99 ? -10.382 10.208 2.138 1.00 69.88 99 ALA A O 1
ATOM 802 N N . ILE A 1 100 ? -11.292 8.322 1.318 1.00 70.12 100 ILE A N 1
ATOM 803 C CA . ILE A 1 100 ? -10.121 7.469 1.576 1.00 70.12 100 ILE A CA 1
ATOM 804 C C . ILE A 1 100 ? -8.933 7.885 0.700 1.00 70.12 100 ILE A C 1
ATOM 806 O O . ILE A 1 100 ? -7.801 7.884 1.174 1.00 70.12 100 ILE A O 1
ATOM 810 N N . MET A 1 101 ? -9.167 8.266 -0.559 1.00 64.62 101 MET A N 1
ATOM 811 C CA . MET A 1 101 ? -8.094 8.674 -1.478 1.00 64.62 101 MET A CA 1
ATOM 812 C C . MET A 1 101 ? -7.386 9.966 -1.069 1.00 64.62 101 MET A C 1
ATOM 814 O O . MET A 1 101 ? -6.183 10.109 -1.283 1.00 64.62 101 MET A O 1
ATOM 818 N N . GLU A 1 102 ? -8.123 10.910 -0.492 1.00 70.88 102 GLU A N 1
ATOM 819 C CA . GLU A 1 102 ? -7.573 12.193 -0.042 1.00 70.88 102 GLU A CA 1
ATOM 820 C C . GLU A 1 102 ? -6.921 12.096 1.352 1.00 70.88 102 GLU A C 1
ATOM 822 O O . GLU A 1 102 ? -6.220 13.016 1.795 1.00 70.88 102 GLU A O 1
ATOM 827 N N . LEU A 1 103 ? -7.110 10.970 2.049 1.00 73.12 103 LEU A N 1
ATOM 828 C CA . LEU A 1 103 ? -6.577 10.747 3.384 1.00 73.12 103 LEU A CA 1
ATOM 829 C C . LEU A 1 103 ? -5.072 10.459 3.332 1.00 73.12 103 LEU A C 1
ATOM 831 O O . LEU A 1 103 ? -4.622 9.376 2.969 1.00 73.12 103 LEU A O 1
ATOM 835 N N . ASN A 1 104 ? -4.279 11.428 3.777 1.00 70.12 104 ASN A N 1
ATOM 836 C CA . ASN A 1 104 ? -2.857 11.238 4.036 1.00 70.12 104 ASN A CA 1
ATOM 837 C C . ASN A 1 104 ? -2.664 11.072 5.541 1.00 70.12 104 ASN A C 1
ATOM 839 O O . ASN A 1 104 ? -3.076 11.945 6.294 1.00 70.12 104 ASN A O 1
ATOM 843 N N . LEU A 1 105 ? -2.060 9.972 5.992 1.00 77.44 105 LEU A N 1
ATOM 844 C CA . LEU A 1 105 ? -1.818 9.742 7.419 1.00 77.44 105 LEU A CA 1
ATOM 845 C C . LEU A 1 105 ? -0.377 10.110 7.796 1.00 77.44 105 LEU A C 1
ATOM 847 O O . LEU A 1 105 ? 0.557 9.773 7.062 1.00 77.44 105 LEU A O 1
ATOM 851 N N . PRO A 1 106 ? -0.163 10.775 8.943 1.00 77.06 106 PRO A N 1
ATOM 852 C CA . PRO A 1 106 ? 1.172 11.117 9.396 1.00 77.06 106 PRO A CA 1
ATOM 853 C C . PRO A 1 106 ? 1.888 9.876 9.942 1.00 77.06 106 PRO A C 1
ATOM 855 O O . PRO A 1 106 ? 1.335 9.094 10.715 1.00 77.06 106 PRO A O 1
ATOM 858 N N . THR A 1 107 ? 3.155 9.696 9.574 1.00 79.69 107 THR A N 1
ATOM 859 C CA . THR A 1 107 ? 3.961 8.575 10.074 1.00 79.69 107 THR A CA 1
ATOM 860 C C . THR A 1 107 ? 4.383 8.812 11.526 1.00 79.69 107 THR A C 1
ATOM 862 O O . THR A 1 107 ? 4.934 9.861 11.850 1.00 79.69 107 THR A O 1
ATOM 865 N N . GLY A 1 108 ? 4.180 7.817 12.396 1.00 78.81 108 GLY A N 1
ATOM 866 C CA . GLY A 1 108 ? 4.661 7.845 13.784 1.00 78.81 108 GLY A CA 1
ATOM 867 C C . GLY A 1 108 ? 3.807 8.663 14.759 1.00 78.81 108 GLY A C 1
ATOM 868 O O . GLY A 1 108 ? 4.210 8.828 15.908 1.00 78.81 108 GLY A O 1
ATOM 869 N N . ILE A 1 109 ? 2.638 9.146 14.330 1.00 81.56 109 ILE A N 1
ATOM 870 C CA . ILE A 1 109 ? 1.675 9.841 15.189 1.00 81.56 109 ILE A CA 1
ATOM 871 C C . ILE A 1 109 ? 0.485 8.912 15.439 1.00 81.56 109 ILE A C 1
ATOM 873 O O . ILE A 1 109 ? -0.101 8.376 14.500 1.00 81.56 109 ILE A O 1
ATOM 877 N N . SER A 1 110 ? 0.138 8.708 16.710 1.00 80.56 110 SER A N 1
ATOM 878 C CA . SER A 1 110 ? -1.018 7.896 17.098 1.00 80.56 110 SER A CA 1
ATOM 879 C C . SER A 1 110 ? -2.324 8.498 16.574 1.00 80.56 110 SER A C 1
ATOM 881 O O . SER A 1 110 ? -2.454 9.712 16.467 1.00 80.56 110 SER A O 1
ATOM 883 N N . ILE A 1 111 ? -3.318 7.656 16.305 1.00 81.38 111 ILE A N 1
ATOM 884 C CA . ILE A 1 111 ? -4.675 8.096 15.969 1.00 81.38 111 ILE A CA 1
ATOM 885 C C . ILE A 1 111 ? -5.593 7.724 17.131 1.00 81.38 111 ILE A C 1
ATOM 887 O O . ILE A 1 111 ? -5.585 6.578 17.581 1.00 81.38 111 ILE A O 1
ATOM 891 N N . VAL A 1 112 ? -6.362 8.691 17.628 1.00 81.31 112 VAL A N 1
ATOM 892 C CA . VAL A 1 112 ? -7.305 8.512 18.736 1.00 81.31 112 VAL A CA 1
ATOM 893 C C . VAL A 1 112 ? -8.732 8.597 18.209 1.00 81.31 112 VAL A C 1
ATOM 895 O O . VAL A 1 112 ? -9.107 9.563 17.544 1.00 81.31 112 VAL A O 1
ATOM 898 N N . TYR A 1 113 ? -9.520 7.581 18.555 1.00 79.06 113 TYR A N 1
ATOM 899 C CA . TYR A 1 113 ? -10.950 7.502 18.287 1.00 79.06 113 TYR A CA 1
ATOM 900 C C . TYR A 1 113 ? -11.731 7.507 19.602 1.00 79.06 113 TYR A C 1
ATOM 902 O O . TYR A 1 113 ? -11.474 6.687 20.483 1.00 79.06 113 TYR A O 1
ATOM 910 N N . GLU A 1 114 ? -12.716 8.396 19.717 1.00 81.62 114 GLU A N 1
ATOM 911 C CA . GLU A 1 114 ? -13.762 8.313 20.741 1.00 81.62 114 GLU A CA 1
ATOM 912 C C . GLU A 1 114 ? -14.983 7.629 20.124 1.00 81.62 114 GLU A C 1
ATOM 914 O O . GLU A 1 114 ? -15.541 8.151 19.161 1.00 81.62 114 GLU A O 1
ATOM 919 N N . LEU A 1 115 ? -15.390 6.472 20.652 1.00 83.75 115 LEU A N 1
ATOM 920 C CA . LEU A 1 115 ? -16.474 5.658 20.092 1.00 83.75 115 LEU A CA 1
ATOM 921 C C . LEU A 1 115 ? -17.736 5.703 20.954 1.00 83.75 115 LEU A C 1
ATOM 923 O O . LEU A 1 115 ? -17.665 5.736 22.183 1.00 83.75 115 LEU A O 1
ATOM 927 N N . ASP A 1 116 ? -18.897 5.664 20.305 1.00 83.38 116 ASP A N 1
ATOM 928 C CA . ASP A 1 116 ? -20.189 5.492 20.953 1.00 83.38 116 ASP A CA 1
ATOM 929 C C . ASP A 1 116 ? -20.422 4.025 21.352 1.00 83.38 116 ASP A C 1
ATOM 931 O O . ASP A 1 116 ? -19.629 3.121 21.076 1.00 83.38 116 ASP A O 1
ATOM 935 N N . LYS A 1 117 ? -21.561 3.766 21.999 1.00 85.06 117 LYS A N 1
ATOM 936 C CA . LYS A 1 117 ? -21.965 2.415 22.424 1.00 85.06 117 LYS A CA 1
ATOM 937 C C . LYS A 1 117 ? -22.141 1.407 21.275 1.00 85.06 117 LYS A C 1
ATOM 939 O O . LYS A 1 117 ? -22.273 0.219 21.545 1.00 85.06 117 LYS A O 1
ATOM 944 N N . ASN A 1 118 ? -22.185 1.872 20.028 1.00 80.62 118 ASN A N 1
ATOM 945 C CA . ASN A 1 118 ? -22.298 1.063 18.817 1.00 80.62 118 ASN A CA 1
ATOM 946 C C . ASN A 1 118 ? -20.959 0.978 18.060 1.00 80.62 118 ASN A C 1
ATOM 948 O O . ASN A 1 118 ? -20.959 0.580 16.898 1.00 80.62 118 ASN A O 1
ATOM 952 N N . LEU A 1 119 ? -19.846 1.367 18.699 1.00 74.31 119 LEU A N 1
ATOM 953 C CA . LEU A 1 119 ? -18.504 1.437 18.112 1.00 74.31 119 LEU A CA 1
ATOM 954 C C . LEU A 1 119 ? -18.385 2.430 16.946 1.00 74.31 119 LEU A C 1
ATOM 956 O O . LEU A 1 119 ? -17.479 2.317 16.126 1.00 74.31 119 LEU A O 1
ATOM 960 N N . LYS A 1 120 ? -19.267 3.435 16.880 1.00 76.69 120 LYS A N 1
ATOM 961 C CA . LYS A 1 120 ? -19.166 4.514 15.895 1.00 76.69 120 LYS A CA 1
ATOM 962 C C . LYS A 1 120 ? -18.399 5.705 16.468 1.00 76.69 120 LYS A C 1
ATOM 964 O O . LYS A 1 120 ? -18.687 6.113 17.590 1.00 76.69 120 LYS A O 1
ATOM 969 N N . PRO A 1 121 ? -17.460 6.302 15.725 1.00 76.75 121 PRO A N 1
ATOM 970 C CA . PRO A 1 121 ? -16.727 7.468 16.169 1.00 76.75 121 PRO A CA 1
ATOM 971 C C . PRO A 1 121 ? -17.656 8.660 16.376 1.00 76.75 121 PRO A C 1
ATOM 973 O O . PRO A 1 121 ? -18.460 9.017 15.519 1.00 76.75 121 PRO A O 1
ATOM 976 N N . ILE A 1 122 ? -17.537 9.259 17.558 1.00 80.88 122 ILE A N 1
ATOM 977 C CA . ILE A 1 122 ? -18.293 10.431 18.009 1.00 80.88 122 ILE A CA 1
ATOM 978 C C . ILE A 1 122 ? -17.657 11.716 17.455 1.00 80.88 122 ILE A C 1
ATOM 980 O O . ILE A 1 122 ? -18.337 12.724 17.268 1.00 80.88 122 ILE A O 1
ATOM 984 N N . LYS A 1 123 ? -16.346 11.682 17.194 1.00 73.44 123 LYS A N 1
ATOM 985 C CA . LYS A 1 123 ? -15.545 12.779 16.641 1.00 73.44 123 LYS A CA 1
ATOM 986 C C . LYS A 1 123 ? -14.714 12.261 15.470 1.00 73.44 123 LYS A C 1
ATOM 988 O O . LYS A 1 123 ? -14.362 11.084 15.447 1.00 73.44 123 LYS A O 1
ATOM 993 N N . SER A 1 124 ? -14.387 13.148 14.532 1.00 67.88 124 SER A N 1
ATOM 994 C CA . SER A 1 124 ? -13.426 12.859 13.464 1.00 67.88 124 SER A CA 1
ATOM 995 C C . SER A 1 124 ? -12.056 12.504 14.044 1.00 67.88 124 SER A C 1
ATOM 997 O O . SER A 1 124 ? -11.688 13.065 15.078 1.00 67.88 124 SER A O 1
ATOM 999 N N . THR A 1 125 ? -11.310 11.641 13.347 1.00 69.62 125 THR A N 1
ATOM 1000 C CA . THR A 1 125 ? -9.887 11.315 13.561 1.00 69.62 125 THR A CA 1
ATOM 1001 C C . THR A 1 125 ? -9.117 12.408 14.322 1.00 69.62 125 THR A C 1
ATOM 1003 O O . THR A 1 125 ? -8.933 13.520 13.820 1.00 69.62 125 THR A O 1
ATOM 1006 N N . GLN A 1 126 ? -8.651 12.091 15.535 1.00 75.81 126 GLN A N 1
ATOM 1007 C CA . GLN A 1 126 ? -7.851 13.002 16.356 1.00 75.81 126 GLN A CA 1
ATOM 1008 C C . GLN A 1 126 ? -6.404 12.517 16.444 1.00 75.81 126 GLN A C 1
ATOM 1010 O O . GLN A 1 126 ? -6.143 11.334 16.660 1.00 75.81 126 GLN A O 1
ATOM 1015 N N . PHE A 1 127 ? -5.456 13.444 16.340 1.00 79.25 127 PHE A N 1
ATOM 1016 C CA . PHE A 1 127 ? -4.039 13.170 16.554 1.00 79.25 127 PHE A CA 1
ATOM 1017 C C . PHE A 1 127 ? -3.628 13.751 17.914 1.00 79.25 127 PHE A C 1
ATOM 1019 O O . PHE A 1 127 ? -3.723 14.965 18.100 1.00 79.25 127 PHE A O 1
ATOM 1026 N N . PRO A 1 128 ? -3.204 12.930 18.889 1.00 73.00 128 PRO A N 1
ATOM 1027 C CA . PRO A 1 128 ? -2.728 13.423 20.168 1.00 73.00 128 PRO A CA 1
ATOM 1028 C C . PRO A 1 128 ? -1.346 14.054 19.959 1.00 73.00 128 PRO A C 1
ATOM 1030 O O . PRO A 1 128 ? -0.384 13.368 19.617 1.00 73.00 128 PRO A O 1
ATOM 1033 N N . GLY A 1 129 ? -1.243 15.367 20.142 1.00 72.75 129 GLY A N 1
ATOM 1034 C CA . GLY A 1 129 ? 0.004 16.107 19.952 1.00 72.75 129 GLY A CA 1
ATOM 1035 C C . GLY A 1 129 ? -0.243 17.592 19.719 1.00 72.75 129 GLY A C 1
ATOM 1036 O O . GLY A 1 129 ? -1.389 18.033 19.653 1.00 72.75 129 GLY A O 1
ATOM 1037 N N . ASP A 1 130 ? 0.832 18.370 19.610 1.00 83.94 130 ASP A N 1
ATOM 1038 C CA . ASP A 1 130 ? 0.718 19.761 19.187 1.00 83.94 130 ASP A CA 1
ATOM 1039 C C . ASP A 1 130 ? 0.335 19.838 17.698 1.00 83.94 130 ASP A C 1
ATOM 1041 O O . ASP A 1 130 ? 0.834 19.079 16.860 1.00 83.94 130 ASP A O 1
ATOM 1045 N N . GLU A 1 131 ? -0.569 20.761 17.363 1.00 82.12 131 GLU A N 1
ATOM 1046 C CA . GLU A 1 131 ? -1.097 20.911 16.000 1.00 82.12 131 GLU A CA 1
ATOM 1047 C C . GLU A 1 131 ? 0.007 21.195 14.971 1.00 82.12 131 GLU A C 1
ATOM 1049 O O . GLU A 1 131 ? -0.094 20.789 13.811 1.00 82.12 131 GLU A O 1
ATOM 1054 N N . GLU A 1 132 ? 1.089 21.862 15.385 1.00 85.56 132 GLU A N 1
ATOM 1055 C CA . GLU A 1 132 ? 2.193 22.212 14.500 1.00 85.56 132 GLU A CA 1
ATOM 1056 C C . GLU A 1 132 ? 2.995 20.975 14.066 1.00 85.56 132 GLU A C 1
ATOM 1058 O O . GLU A 1 132 ? 3.303 20.839 12.879 1.00 85.56 132 GLU A O 1
ATOM 1063 N N . THR A 1 133 ? 3.294 20.052 14.982 1.00 83.94 133 THR A N 1
ATOM 1064 C CA . THR A 1 133 ? 3.986 18.787 14.694 1.00 83.94 133 THR A CA 1
ATOM 1065 C C . THR A 1 133 ? 3.145 17.888 13.801 1.00 83.94 133 THR A C 1
ATOM 1067 O O . THR A 1 133 ? 3.661 17.365 12.810 1.00 83.94 133 THR A O 1
ATOM 1070 N N . VAL A 1 134 ? 1.848 17.748 14.094 1.00 81.50 134 VAL A N 1
ATOM 1071 C CA . VAL A 1 134 ? 0.934 16.955 13.258 1.00 81.50 134 VAL A CA 1
ATOM 1072 C C . VAL A 1 134 ? 0.877 17.537 11.848 1.00 81.50 134 VAL A C 1
ATOM 1074 O O . VAL A 1 134 ? 1.086 16.812 10.874 1.00 81.50 134 VAL A O 1
ATOM 1077 N N . ARG A 1 135 ? 0.697 18.859 11.720 1.00 82.50 135 ARG A N 1
ATOM 1078 C CA . ARG A 1 135 ? 0.688 19.543 10.421 1.00 82.50 135 ARG A CA 1
ATOM 1079 C C . ARG A 1 135 ? 1.996 19.334 9.658 1.00 82.50 135 ARG A C 1
ATOM 1081 O O . ARG A 1 135 ? 1.955 18.984 8.483 1.00 82.50 135 ARG A O 1
ATOM 1088 N N . LYS A 1 136 ? 3.153 19.500 10.307 1.00 85.06 136 LYS A N 1
ATOM 1089 C CA . LYS A 1 136 ? 4.466 19.286 9.672 1.00 85.06 136 LYS A CA 1
ATOM 1090 C C . LYS A 1 136 ? 4.649 17.846 9.199 1.00 85.06 136 LYS A C 1
ATOM 1092 O O . LYS A 1 136 ? 5.190 17.641 8.116 1.00 85.06 136 LYS A O 1
ATOM 1097 N N . ALA A 1 137 ? 4.200 16.856 9.970 1.00 82.19 137 ALA A N 1
ATOM 1098 C CA . ALA A 1 137 ? 4.278 15.450 9.578 1.00 82.19 137 ALA A CA 1
ATOM 1099 C C . ALA A 1 137 ? 3.392 15.152 8.357 1.00 82.19 137 ALA A C 1
ATOM 1101 O O . ALA A 1 137 ? 3.845 14.518 7.406 1.00 82.19 137 ALA A O 1
ATOM 1102 N N . MET A 1 138 ? 2.166 15.681 8.344 1.00 78.94 138 MET A N 1
ATOM 1103 C CA . MET A 1 138 ? 1.238 15.584 7.211 1.00 78.94 138 MET A CA 1
ATOM 1104 C C . MET A 1 138 ? 1.804 16.253 5.950 1.00 78.94 138 MET A C 1
ATOM 1106 O O . MET A 1 138 ? 1.805 15.669 4.866 1.00 78.94 138 MET A O 1
ATOM 1110 N N . GLU A 1 139 ? 2.353 17.461 6.094 1.00 83.62 139 GLU A N 1
ATOM 1111 C CA . GLU A 1 139 ? 3.010 18.192 5.007 1.00 83.62 139 GLU A CA 1
ATOM 1112 C C . GLU A 1 139 ? 4.247 17.458 4.490 1.00 83.62 139 GLU A C 1
ATOM 1114 O O . GLU A 1 139 ? 4.472 17.424 3.280 1.00 83.62 139 GLU A O 1
ATOM 1119 N N . ALA A 1 140 ? 5.033 16.841 5.376 1.00 82.62 140 ALA A N 1
ATOM 1120 C CA . ALA A 1 140 ? 6.192 16.049 4.992 1.00 82.62 140 ALA A CA 1
ATOM 1121 C C . ALA A 1 140 ? 5.779 14.845 4.138 1.00 82.62 140 ALA A C 1
ATOM 1123 O O . ALA A 1 140 ? 6.384 14.626 3.089 1.00 82.62 140 ALA A O 1
ATOM 1124 N N . VAL A 1 141 ? 4.725 14.116 4.525 1.00 76.19 141 VAL A N 1
ATOM 1125 C CA . VAL A 1 141 ? 4.170 12.996 3.741 1.00 76.19 141 VAL A CA 1
ATOM 1126 C C . VAL A 1 141 ? 3.708 13.478 2.362 1.00 76.19 141 VAL A C 1
ATOM 1128 O O . VAL A 1 141 ? 4.135 12.932 1.344 1.00 76.19 141 VAL A O 1
ATOM 1131 N N . ALA A 1 142 ? 2.944 14.571 2.296 1.00 74.69 142 ALA A N 1
ATOM 1132 C CA . ALA A 1 142 ? 2.511 15.154 1.025 1.00 74.69 142 ALA A CA 1
ATOM 1133 C C . ALA A 1 142 ? 3.692 15.641 0.155 1.00 74.69 142 ALA A C 1
ATOM 1135 O O . ALA A 1 142 ? 3.674 15.529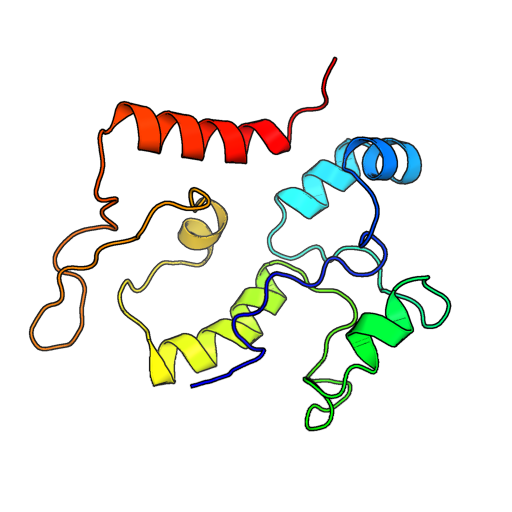 -1.077 1.00 74.69 142 ALA A O 1
ATOM 1136 N N . ALA A 1 143 ? 4.747 16.171 0.780 1.00 79.12 143 ALA A N 1
ATOM 1137 C CA . ALA A 1 143 ? 5.940 16.670 0.103 1.00 79.12 143 ALA A CA 1
ATOM 1138 C C . ALA A 1 143 ? 6.838 15.555 -0.441 1.00 79.12 143 ALA A C 1
ATOM 1140 O O . ALA A 1 143 ? 7.554 15.798 -1.413 1.00 79.12 143 ALA A O 1
ATOM 1141 N N . GLN A 1 144 ? 6.765 14.329 0.092 1.00 65.62 144 GLN A N 1
ATOM 1142 C CA . GLN A 1 144 ? 7.524 13.196 -0.444 1.00 65.62 144 GLN A CA 1
ATOM 1143 C C . GLN A 1 144 ? 7.220 12.946 -1.928 1.00 65.62 144 GLN A C 1
ATOM 1145 O O . GLN A 1 144 ? 8.004 12.280 -2.591 1.00 65.62 144 GLN A O 1
ATOM 1150 N N . GLY A 1 145 ? 6.080 13.396 -2.466 1.00 54.03 145 GLY A N 1
ATOM 1151 C CA . GLY A 1 145 ? 5.737 13.278 -3.890 1.00 54.03 145 GLY A CA 1
ATOM 1152 C C . GLY A 1 145 ? 6.345 14.348 -4.807 1.00 54.03 145 GLY A C 1
ATOM 1153 O O . GLY A 1 145 ? 6.162 14.264 -6.019 1.00 54.03 145 GLY A O 1
ATOM 1154 N N . LYS A 1 146 ? 7.034 15.361 -4.270 1.00 52.78 146 LYS A N 1
ATOM 1155 C CA . LYS A 1 146 ? 7.672 16.422 -5.062 1.00 52.78 146 LYS A CA 1
ATOM 1156 C C . LYS A 1 146 ? 9.143 16.067 -5.283 1.00 52.78 146 LYS A C 1
ATOM 1158 O O . LYS A 1 146 ? 9.866 15.833 -4.317 1.00 52.78 146 LYS A O 1
ATOM 1163 N N . ALA A 1 147 ? 9.584 16.027 -6.542 1.00 43.56 147 ALA A N 1
ATOM 1164 C CA . ALA A 1 147 ? 10.994 15.840 -6.873 1.00 43.56 147 ALA A CA 1
ATOM 1165 C C . ALA A 1 147 ? 11.844 16.909 -6.164 1.00 43.56 147 ALA A C 1
ATOM 1167 O O . ALA A 1 147 ? 11.483 18.092 -6.153 1.00 43.56 147 ALA A O 1
ATOM 1168 N N . LYS A 1 148 ? 12.964 16.497 -5.557 1.00 43.66 148 LYS A N 1
ATOM 1169 C CA . LYS A 1 148 ? 13.988 17.448 -5.116 1.00 43.66 148 LYS A CA 1
ATOM 1170 C C . LYS A 1 148 ? 14.580 18.068 -6.382 1.00 43.66 148 LYS A C 1
ATOM 1172 O O . LYS A 1 148 ? 15.157 17.342 -7.185 1.00 43.66 148 LYS A O 1
ATOM 1177 N N . LYS A 1 149 ? 14.338 19.367 -6.573 1.00 36.94 149 LYS A N 1
ATOM 1178 C CA . LYS A 1 149 ? 15.048 20.177 -7.569 1.00 36.94 149 LYS A CA 1
ATOM 1179 C C . LYS A 1 149 ? 16.543 20.187 -7.282 1.00 36.94 149 LYS A C 1
ATOM 1181 O O . LYS A 1 149 ? 16.892 20.137 -6.080 1.00 36.94 149 LYS A O 1
#

Sequence (149 aa):
VRTWRLNERHYGGLIGLNKAETAAQHGEAQVKIWGRSYDVPPPLMEPDHPFYSNISKDRKYADLTEDELPSCESLKDTIARALPFWNQEIHLEGLSEEAIMELNLPTGISIVYELDKNLKPIKSTQFPGDEETVRKAMEAVAAQGKAKK

InterPro domains:
  IPR005952 Phosphoglycerate mutase 1 [PTHR11931] (1-90)
  IPR005952 Phosphoglycerate mutase 1 [TIGR01258] (2-90)
  IPR029033 Histidine phosphatase superfamily [G3DSA:3.40.50.1240] (1-149)
  IPR029033 Histidine phosphatase superfamily [SSF53254] (2-136)

Foldseek 3Di:
DDDPLPDDFQLALCPPPALVRCCVVPNLVVSVCQLQPQADKHDFHDCPRPCCCVQVVDPSCVVPDCVRRGRIDGNNRSCVSNVVVCVVPNPEEPDDSVRVSVDDAFPPWDWDFDADPVNYGPDPIDTPDDPVVRVVRSVVSVCSSPDDD

Radius of gyration: 17.42 Å; chains: 1; bounding box: 38×42×39 Å

pLDDT: mean 82.69, std 11.31, range [36.94, 95.81]

Organism: Saimiri boliviensis boliviensis (NCBI:txid39432)

Secondary structure (DSSP, 8-state):
---GGGSPP--GGGTT--HHHHHHHH-HHHHHHHTT-SS-PPPP--TTSTTHHHHTT-GGGTTS-TTTS-SS--HHHHHHHHHHHHHHHT--S---HHHHHH-PPPTT---B--B-TTS-BSSS-B--S-HHHHHHHHHHHHHTTS---